Protein AF-I4A0S7-F1 (afdb_monomer_lite)

Radius of gyration: 12.4 Å; chains: 1; bounding box: 29×21×39 Å

Foldseek 3Di:
DDPVLVVQQVVCPDPPQDQQQKKKFFWWDQQNDIDGQAIDSGSVVRVVRLVVVCVVDVSIGGFWIFIGGPPDPDGPDIGGD

pLDDT: mean 96.45, std 2.65, range [79.56, 98.56]

Organism: Ornithobacterium rhinotracheale (strain ATCC 51463 / DSM 15997 / CCUG 23171 / CIP 104009 / LMG 9086) (NCBI:txid867902)

Secondary structure (DSSP, 8-state):
--HHHHHHHHHHTSTT--BTTEEEEEEEEETTEEEEEEEESSHHHHHHHHHHHHHH-TTEEEEEEEEEETT-SS-SEEEE-

Sequence (81 aa):
MTEEIKQEMIYNFSKDFKLGEYIYMGMGLVGEHRVCISVAYKIDYCIKKANQFVEADPNVKFTHINKVKVGETSATQKFEL

Structure (mmCIF, N/CA/C/O backbone):
data_AF-I4A0S7-F1
#
_entry.id   AF-I4A0S7-F1
#
loop_
_atom_site.group_PDB
_atom_site.id
_atom_site.type_symbol
_atom_site.label_atom_id
_atom_site.label_alt_id
_atom_site.label_comp_id
_atom_site.label_asym_id
_atom_site.label_entity_id
_atom_site.label_seq_id
_atom_site.pdbx_PDB_ins_code
_atom_site.Cartn_x
_atom_site.Cartn_y
_atom_site.Cartn_z
_atom_site.occupancy
_atom_site.B_iso_or_equiv
_atom_site.auth_seq_id
_atom_site.auth_comp_id
_atom_site.auth_asym_id
_atom_site.auth_atom_id
_atom_site.pdbx_PDB_model_num
ATOM 1 N N . MET A 1 1 ? 10.746 6.395 0.769 1.00 79.56 1 MET A N 1
ATOM 2 C CA . MET A 1 1 ? 9.762 6.230 1.861 1.00 79.56 1 MET A CA 1
ATOM 3 C C . MET A 1 1 ? 9.556 7.560 2.555 1.00 79.56 1 MET A C 1
ATOM 5 O O . MET A 1 1 ? 10.409 8.007 3.321 1.00 79.56 1 MET A O 1
ATOM 9 N N . THR A 1 2 ? 8.442 8.195 2.213 1.00 92.56 2 THR A N 1
ATOM 10 C CA . THR A 1 2 ? 8.031 9.530 2.656 1.00 92.56 2 THR A CA 1
ATOM 11 C C . THR A 1 2 ? 7.604 9.557 4.125 1.00 92.56 2 THR A 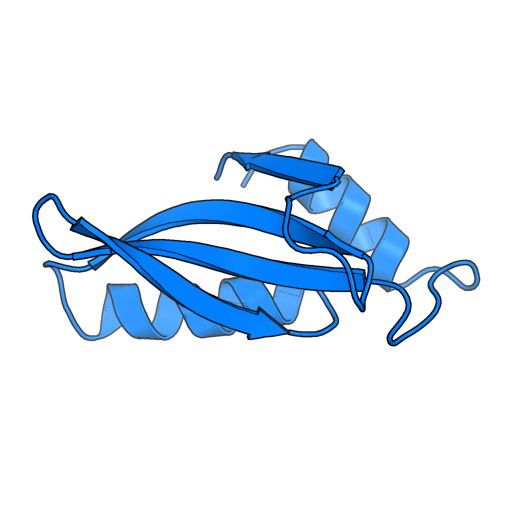C 1
ATOM 13 O O . THR A 1 2 ? 7.374 8.516 4.744 1.00 92.56 2 THR A O 1
ATOM 16 N N . GLU A 1 3 ? 7.514 10.757 4.703 1.00 94.94 3 GLU A N 1
ATOM 17 C CA . GLU A 1 3 ? 7.096 10.932 6.100 1.00 94.94 3 GLU A CA 1
ATOM 18 C C . GLU A 1 3 ? 5.627 10.540 6.316 1.00 94.94 3 GLU A C 1
ATOM 20 O O . GLU A 1 3 ? 5.299 9.928 7.328 1.00 94.94 3 GLU A O 1
ATOM 25 N N . GLU A 1 4 ? 4.767 10.780 5.324 1.00 96.06 4 GLU A N 1
ATOM 26 C CA . GLU A 1 4 ? 3.358 10.368 5.351 1.00 96.06 4 GLU A CA 1
ATOM 27 C C . GLU A 1 4 ? 3.208 8.846 5.463 1.00 96.06 4 GLU A C 1
ATOM 29 O O . GLU A 1 4 ? 2.411 8.358 6.261 1.00 96.06 4 GLU A O 1
ATOM 34 N N . ILE A 1 5 ? 4.024 8.081 4.724 1.00 96.69 5 ILE A N 1
ATOM 35 C CA . ILE A 1 5 ? 4.028 6.615 4.821 1.00 96.69 5 ILE A CA 1
ATOM 36 C C . ILE A 1 5 ? 4.442 6.172 6.225 1.00 96.69 5 ILE A C 1
ATOM 38 O O . ILE A 1 5 ? 3.816 5.277 6.789 1.00 96.69 5 ILE A O 1
ATOM 42 N N . LYS A 1 6 ? 5.469 6.794 6.819 1.00 96.75 6 LYS A N 1
ATOM 43 C CA . LYS A 1 6 ? 5.905 6.442 8.180 1.00 96.75 6 LYS A CA 1
ATOM 44 C C . LYS A 1 6 ? 4.825 6.744 9.216 1.00 96.75 6 LYS A C 1
ATOM 46 O O . LYS A 1 6 ? 4.588 5.918 10.095 1.00 96.75 6 LYS A O 1
ATOM 51 N N . GLN A 1 7 ? 4.164 7.895 9.110 1.00 97.19 7 GLN A N 1
ATOM 52 C CA . GLN A 1 7 ? 3.056 8.260 9.994 1.00 97.19 7 GLN A CA 1
ATOM 53 C C . GLN A 1 7 ? 1.895 7.272 9.864 1.00 97.19 7 GLN A C 1
ATOM 55 O O . GLN A 1 7 ? 1.360 6.823 10.877 1.00 97.19 7 GLN A O 1
ATOM 60 N N . GLU A 1 8 ? 1.561 6.861 8.641 1.00 97.38 8 GLU A N 1
ATOM 61 C CA . GLU A 1 8 ? 0.514 5.869 8.402 1.00 97.38 8 GLU A CA 1
ATOM 62 C C . GLU A 1 8 ? 0.896 4.484 8.946 1.00 97.38 8 GLU A C 1
ATOM 64 O O . GLU A 1 8 ? 0.060 3.793 9.531 1.00 97.38 8 GLU A O 1
ATOM 69 N N . MET A 1 9 ? 2.169 4.091 8.828 1.00 96.88 9 MET A N 1
ATOM 70 C CA . MET A 1 9 ? 2.684 2.879 9.470 1.00 96.88 9 MET A CA 1
ATOM 71 C C . MET A 1 9 ? 2.513 2.959 10.990 1.00 96.88 9 MET A C 1
ATOM 73 O O . MET A 1 9 ? 1.960 2.033 11.575 1.00 96.88 9 MET A O 1
ATOM 77 N N . ILE A 1 10 ? 2.912 4.067 11.628 1.00 97.69 10 ILE A N 1
ATOM 78 C CA . ILE A 1 10 ? 2.725 4.277 13.075 1.00 97.69 10 ILE A CA 1
ATOM 79 C C . ILE A 1 10 ? 1.239 4.173 13.442 1.00 97.69 10 ILE A C 1
ATOM 81 O O . ILE A 1 10 ? 0.887 3.456 14.382 1.00 97.69 10 ILE A O 1
ATOM 85 N N . TYR A 1 11 ? 0.357 4.815 12.670 1.00 97.38 11 TYR A N 1
ATOM 86 C CA . TYR A 1 11 ? -1.087 4.713 12.857 1.00 97.38 11 TYR A CA 1
ATOM 87 C C . TYR A 1 11 ? -1.576 3.258 12.765 1.00 97.38 11 TYR A C 1
ATOM 89 O O . TYR A 1 11 ? -2.300 2.823 13.655 1.00 97.38 11 TYR A O 1
ATOM 97 N N . ASN A 1 12 ? -1.130 2.465 11.780 1.00 97.06 12 ASN A N 1
ATOM 98 C CA . ASN A 1 12 ? -1.494 1.044 11.603 1.00 97.06 12 ASN A CA 1
ATOM 99 C C . ASN A 1 12 ? -1.075 0.106 12.758 1.00 97.06 12 ASN A C 1
ATOM 101 O O . ASN A 1 12 ? -1.553 -1.036 12.830 1.00 97.06 12 ASN A O 1
ATOM 105 N N . PHE A 1 13 ? -0.186 0.555 13.649 1.00 95.62 13 PHE A N 1
ATOM 106 C CA . PHE A 1 13 ? 0.183 -0.147 14.887 1.00 95.62 13 PHE A CA 1
ATOM 107 C C . PHE A 1 13 ? -0.455 0.459 16.145 1.00 95.62 13 PHE A C 1
ATOM 109 O O . PHE A 1 13 ? -0.288 -0.082 17.237 1.00 95.62 13 PHE A O 1
ATOM 116 N N . SER A 1 14 ? -1.198 1.558 16.010 1.00 97.31 14 SER A N 1
ATOM 117 C CA . SER A 1 14 ? -1.914 2.186 17.117 1.00 97.31 14 SER A CA 1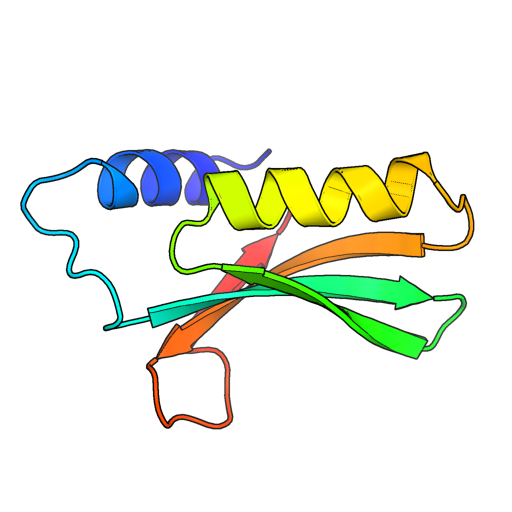
ATOM 118 C C . SER A 1 14 ? -3.188 1.419 17.485 1.00 97.31 14 SER A C 1
ATOM 120 O O . SER A 1 14 ? -3.754 0.671 16.688 1.00 97.31 14 SER A O 1
ATOM 122 N N . LYS A 1 15 ? -3.686 1.660 18.701 1.00 96.31 15 LYS A N 1
ATOM 123 C CA . LYS A 1 15 ? -4.983 1.149 19.175 1.00 96.31 15 LYS A CA 1
ATOM 124 C C . LYS A 1 15 ? -6.186 1.722 18.412 1.00 96.31 15 LYS A C 1
ATOM 126 O O . LYS A 1 15 ? -7.264 1.140 18.461 1.00 96.31 15 LYS A O 1
ATOM 131 N N . ASP A 1 16 ? -6.000 2.858 17.741 1.00 96.38 16 ASP A N 1
ATOM 132 C CA . ASP A 1 16 ? -7.057 3.570 17.017 1.00 96.38 16 ASP A CA 1
ATOM 133 C C . ASP A 1 16 ? -7.219 3.045 15.580 1.00 96.38 16 ASP A C 1
ATOM 135 O O . ASP A 1 16 ? -8.138 3.442 14.860 1.00 96.38 16 ASP A O 1
ATOM 139 N N . PHE A 1 17 ? -6.337 2.137 15.154 1.00 97.19 17 PHE A N 1
ATOM 140 C CA . PHE A 1 17 ? -6.434 1.469 13.867 1.00 97.19 17 PHE A CA 1
ATOM 141 C C . PHE A 1 17 ? -7.505 0.377 13.883 1.00 97.19 17 PHE A C 1
ATOM 143 O O . PHE A 1 17 ? -7.430 -0.593 14.641 1.00 97.19 17 PHE A O 1
ATOM 150 N N . LYS A 1 18 ? -8.479 0.499 12.979 1.00 97.44 18 LYS A N 1
ATOM 151 C CA . LYS A 1 18 ? -9.534 -0.496 12.779 1.00 97.44 18 LYS A CA 1
ATOM 152 C C . LYS A 1 18 ? -9.254 -1.307 11.521 1.00 97.44 18 LYS A C 1
ATOM 154 O O . LYS A 1 18 ? -9.344 -0.813 10.397 1.00 97.44 18 LYS A O 1
ATOM 159 N N . LEU A 1 19 ? -8.929 -2.581 11.719 1.00 96.69 19 LEU A N 1
ATOM 160 C CA . LEU A 1 19 ? -8.720 -3.518 10.622 1.00 96.69 19 LEU A CA 1
ATOM 161 C C . LEU A 1 19 ? -9.991 -3.622 9.763 1.00 96.69 19 LEU A C 1
ATOM 163 O O . LEU A 1 19 ? -11.080 -3.825 10.293 1.00 96.69 19 LEU A O 1
ATOM 167 N N . GLY A 1 20 ? -9.841 -3.505 8.443 1.00 95.56 20 GLY A N 1
ATOM 168 C CA . GLY A 1 20 ? -10.961 -3.599 7.504 1.00 95.56 20 GLY A CA 1
ATOM 169 C C . GLY A 1 20 ? -11.769 -2.311 7.327 1.00 95.56 20 GLY A C 1
ATOM 170 O O . GLY A 1 20 ? -12.692 -2.308 6.522 1.00 95.56 20 GLY A O 1
ATOM 171 N N . GLU A 1 21 ? -11.432 -1.211 8.010 1.00 97.69 21 GLU A N 1
ATOM 172 C CA . GLU A 1 21 ? -12.030 0.098 7.698 1.00 97.69 21 GLU A CA 1
ATOM 173 C C . GLU A 1 21 ? -11.507 0.641 6.355 1.00 97.69 21 GLU A C 1
ATOM 175 O O . GLU A 1 21 ? -12.259 1.193 5.549 1.00 97.69 21 GLU A O 1
ATOM 180 N N . TYR A 1 22 ? -10.219 0.407 6.087 1.00 98.25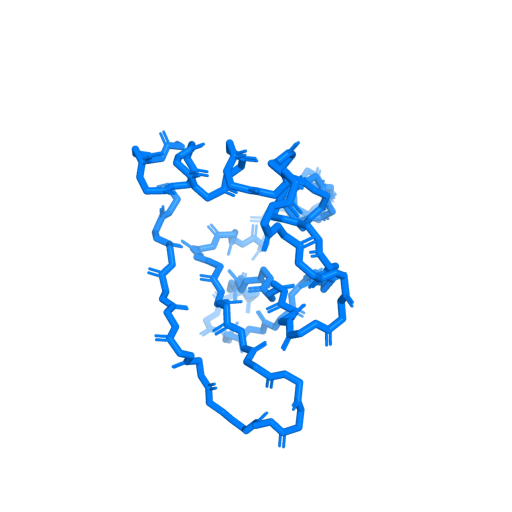 22 TYR A N 1
ATOM 181 C CA . TYR A 1 22 ? -9.545 0.769 4.844 1.00 98.25 22 TYR A CA 1
ATOM 182 C C . TYR A 1 22 ? -8.746 -0.411 4.290 1.00 98.25 22 TYR A C 1
ATOM 184 O O . TYR A 1 22 ? -8.295 -1.291 5.030 1.00 98.25 22 TYR A O 1
ATOM 192 N N . ILE A 1 23 ? -8.525 -0.377 2.980 1.00 98.12 23 ILE A N 1
ATOM 193 C CA . ILE A 1 23 ? -7.498 -1.152 2.291 1.00 98.12 23 ILE A CA 1
ATOM 194 C C . ILE A 1 23 ? -6.443 -0.204 1.725 1.00 98.12 23 ILE A C 1
ATOM 196 O O . ILE A 1 23 ? -6.731 0.929 1.334 1.00 98.12 23 ILE A O 1
ATOM 200 N N . TYR A 1 24 ? -5.216 -0.696 1.665 1.00 98.50 24 TYR A N 1
ATOM 201 C CA . TYR A 1 24 ? -4.101 -0.062 0.986 1.00 98.50 24 TYR A CA 1
ATOM 202 C C . TYR A 1 24 ? -3.884 -0.791 -0.328 1.00 98.50 24 TYR A C 1
ATOM 204 O O . TYR A 1 24 ? -3.764 -2.017 -0.345 1.00 98.50 24 TYR A O 1
ATOM 212 N N . MET A 1 25 ? -3.854 -0.034 -1.417 1.00 98.44 25 MET A N 1
ATOM 213 C CA . MET A 1 25 ? -3.646 -0.535 -2.766 1.00 98.44 25 MET A CA 1
ATOM 214 C C . MET A 1 25 ? -2.327 0.014 -3.296 1.00 98.44 25 MET A C 1
ATOM 216 O O . MET A 1 25 ? -2.212 1.209 -3.568 1.00 98.44 25 MET A O 1
ATOM 220 N N . GLY A 1 26 ? -1.326 -0.849 -3.433 1.00 98.19 26 GLY A N 1
ATOM 221 C CA . GLY A 1 26 ? -0.064 -0.513 -4.070 1.00 98.19 26 GLY A CA 1
ATOM 222 C C . GLY A 1 26 ? -0.274 -0.396 -5.571 1.00 98.19 26 GLY A C 1
ATOM 223 O O . GLY A 1 26 ? -0.692 -1.354 -6.223 1.00 98.19 26 GLY A O 1
ATOM 224 N N . MET A 1 27 ? 0.000 0.782 -6.118 1.00 98.12 27 MET A N 1
ATOM 225 C CA . MET A 1 27 ? -0.201 1.100 -7.526 1.00 98.12 27 MET A CA 1
ATOM 226 C C . MET A 1 27 ? 1.139 1.151 -8.248 1.00 98.12 27 MET A C 1
ATOM 228 O O . MET A 1 27 ? 2.060 1.872 -7.849 1.00 98.12 27 MET A O 1
ATOM 232 N N . GLY A 1 28 ? 1.226 0.435 -9.360 1.00 97.12 28 GLY A N 1
ATOM 233 C CA . GLY A 1 28 ? 2.397 0.414 -10.220 1.00 97.12 28 GLY A CA 1
ATOM 234 C C . GLY A 1 28 ? 2.084 0.790 -11.662 1.00 97.12 28 GLY A C 1
ATOM 235 O O . GLY A 1 28 ? 0.925 0.959 -12.047 1.00 97.12 28 GLY A O 1
ATOM 236 N N . LEU A 1 29 ? 3.143 0.928 -12.447 1.00 97.56 29 LEU A N 1
ATOM 237 C CA . LEU A 1 29 ? 3.100 0.929 -13.902 1.00 97.56 29 LEU A CA 1
ATOM 238 C C . LEU A 1 29 ? 3.696 -0.386 -14.402 1.00 97.56 29 LEU A C 1
ATOM 240 O O . LEU A 1 29 ? 4.751 -0.787 -13.918 1.00 97.56 29 LEU A O 1
ATOM 244 N N . VAL A 1 30 ? 3.025 -1.026 -15.356 1.00 95.00 30 VAL A N 1
ATOM 245 C CA . VAL A 1 30 ? 3.571 -2.119 -16.171 1.00 95.00 30 VAL A CA 1
ATOM 246 C C . VAL A 1 30 ? 3.671 -1.569 -17.588 1.00 95.00 30 VAL A C 1
ATOM 248 O O . VAL A 1 30 ? 2.652 -1.362 -18.252 1.00 95.00 30 VAL A O 1
ATOM 251 N N . GLY A 1 31 ? 4.888 -1.212 -18.003 1.00 90.31 31 GLY A N 1
ATOM 252 C CA . GLY A 1 31 ? 5.076 -0.316 -19.148 1.00 90.31 31 GLY A CA 1
ATOM 253 C C . GLY A 1 31 ? 4.443 1.055 -18.873 1.00 90.31 31 GLY A C 1
ATOM 254 O O . GLY A 1 31 ? 4.811 1.727 -17.911 1.00 90.31 31 GLY A O 1
ATOM 255 N N . GLU A 1 32 ? 3.462 1.460 -19.682 1.00 91.75 32 GLU A N 1
ATOM 256 C CA . GLU A 1 32 ? 2.719 2.723 -19.507 1.00 91.75 32 GLU A CA 1
ATOM 257 C C . GLU A 1 32 ? 1.367 2.548 -18.794 1.00 91.75 32 GLU A C 1
ATOM 259 O O . GLU A 1 32 ? 0.708 3.529 -18.440 1.00 91.75 32 GLU A O 1
ATOM 264 N N . HIS A 1 33 ? 0.932 1.306 -18.561 1.00 96.00 33 HIS A N 1
ATOM 265 C CA . HIS A 1 33 ? -0.387 1.035 -18.003 1.00 96.00 33 HIS A CA 1
ATOM 266 C C . HIS A 1 33 ? -0.358 1.014 -16.474 1.00 96.00 33 HIS A C 1
ATOM 268 O O . HIS A 1 33 ? 0.456 0.325 -15.857 1.00 96.00 33 HIS A O 1
ATOM 274 N N . ARG A 1 34 ? -1.275 1.757 -15.845 1.00 96.19 34 ARG A N 1
ATOM 275 C CA . ARG A 1 34 ? -1.399 1.811 -14.385 1.00 96.19 34 ARG A CA 1
ATOM 276 C C . ARG A 1 34 ? -2.234 0.648 -13.870 1.00 96.19 34 ARG A C 1
ATOM 278 O O . ARG A 1 34 ? -3.395 0.516 -14.236 1.00 96.19 34 ARG A O 1
ATOM 285 N N . VAL A 1 35 ? -1.664 -0.124 -12.950 1.00 96.44 35 VAL A N 1
ATOM 286 C CA . VAL A 1 35 ? -2.312 -1.293 -12.341 1.00 96.44 35 VAL A CA 1
ATOM 287 C C . VAL A 1 35 ? -2.146 -1.307 -10.827 1.00 96.44 35 VAL A C 1
ATOM 289 O O . VAL A 1 35 ? -1.230 -0.693 -10.277 1.00 96.44 35 VAL A O 1
ATOM 292 N N . CYS A 1 36 ? -3.043 -2.012 -10.142 1.00 97.31 36 CYS A N 1
ATOM 293 C CA . CYS A 1 36 ? -2.861 -2.364 -8.739 1.00 97.31 36 CYS A CA 1
ATOM 294 C C . CYS A 1 36 ? -2.016 -3.642 -8.655 1.00 97.31 36 CYS A C 1
ATOM 296 O O . CYS A 1 36 ? -2.380 -4.658 -9.240 1.00 97.31 36 CYS A O 1
ATOM 298 N N . ILE A 1 37 ? -0.889 -3.576 -7.947 1.00 97.25 37 ILE A N 1
ATOM 299 C CA . ILE A 1 37 ? 0.080 -4.677 -7.811 1.00 97.25 37 ILE A CA 1
ATOM 300 C C . ILE A 1 37 ? 0.087 -5.292 -6.408 1.00 97.25 37 ILE A C 1
ATOM 302 O O . ILE A 1 37 ? 0.627 -6.375 -6.202 1.00 97.25 37 ILE A O 1
ATOM 306 N N . SER A 1 38 ? -0.522 -4.635 -5.421 1.00 98.00 38 SER A N 1
ATOM 307 C CA . SER A 1 38 ? -0.710 -5.210 -4.091 1.00 98.00 38 SER A CA 1
ATOM 308 C C . SER A 1 38 ? -1.935 -4.631 -3.395 1.00 98.00 38 SER A C 1
ATOM 310 O O . SER A 1 38 ? -2.279 -3.469 -3.589 1.00 98.00 38 SER A O 1
ATOM 312 N N . VAL A 1 39 ? -2.584 -5.447 -2.563 1.00 98.06 39 VAL A N 1
ATOM 313 C CA . VAL A 1 39 ? -3.680 -5.026 -1.685 1.00 98.06 39 VAL A CA 1
ATOM 314 C C . VAL A 1 39 ? -3.438 -5.602 -0.297 1.00 98.06 39 VAL A C 1
ATOM 316 O O . VAL A 1 39 ? -3.125 -6.786 -0.162 1.00 98.06 39 VAL A O 1
ATOM 319 N N . ALA A 1 40 ? -3.568 -4.779 0.739 1.00 98.19 40 ALA A N 1
ATOM 320 C CA . ALA A 1 40 ? -3.455 -5.220 2.124 1.00 98.19 40 ALA A CA 1
ATOM 321 C C . ALA A 1 40 ? -4.255 -4.324 3.071 1.00 98.19 40 ALA A C 1
ATOM 323 O O . ALA A 1 40 ? -4.563 -3.181 2.752 1.00 98.19 40 ALA A O 1
ATOM 324 N N . TYR A 1 41 ? -4.532 -4.815 4.277 1.00 97.75 41 TYR A N 1
ATOM 325 C CA . TYR A 1 41 ? -5.146 -4.004 5.331 1.00 97.75 41 TYR A CA 1
ATOM 326 C C . TYR A 1 41 ? -4.151 -3.139 6.103 1.00 97.75 41 TYR A C 1
ATOM 328 O O . TYR A 1 41 ? -4.574 -2.257 6.832 1.00 97.75 41 TYR A O 1
ATOM 336 N N . LYS A 1 42 ? -2.844 -3.378 5.965 1.00 97.62 42 LYS A N 1
ATOM 337 C CA . LYS A 1 42 ? -1.801 -2.535 6.554 1.00 97.62 42 LYS A CA 1
ATOM 338 C C . LYS A 1 42 ? -0.819 -2.083 5.482 1.00 97.62 42 LYS A C 1
ATOM 340 O O . LYS A 1 42 ? -0.480 -2.861 4.583 1.00 97.62 42 LYS A O 1
ATOM 345 N N . ILE A 1 43 ? -0.377 -0.832 5.576 1.00 97.88 43 ILE A N 1
ATOM 346 C CA . ILE A 1 43 ? 0.463 -0.188 4.563 1.00 97.88 43 ILE A CA 1
ATOM 347 C C . ILE A 1 43 ? 1.844 -0.848 4.450 1.00 97.88 43 ILE A C 1
ATOM 349 O O . ILE A 1 43 ? 2.365 -0.997 3.347 1.00 97.88 43 ILE A O 1
ATOM 353 N N . ASP A 1 44 ? 2.405 -1.332 5.559 1.00 97.31 44 ASP A N 1
ATOM 354 C CA . ASP A 1 44 ? 3.696 -2.025 5.598 1.00 97.31 44 ASP A CA 1
ATOM 355 C C . ASP A 1 44 ? 3.667 -3.331 4.788 1.00 97.31 44 ASP A C 1
ATOM 357 O O . ASP A 1 44 ? 4.549 -3.594 3.965 1.00 97.31 44 ASP A O 1
ATOM 361 N N . TYR A 1 45 ? 2.606 -4.124 4.951 1.00 97.81 45 TYR A N 1
ATOM 362 C CA . TYR A 1 45 ? 2.416 -5.349 4.185 1.00 97.81 45 TYR A CA 1
ATOM 363 C C . TYR A 1 45 ? 2.110 -5.052 2.711 1.00 97.81 45 TYR A C 1
ATOM 365 O O . TYR A 1 45 ? 2.611 -5.750 1.828 1.00 97.81 45 TYR A O 1
ATOM 373 N N . CYS A 1 46 ? 1.360 -3.979 2.433 1.00 98.12 46 CYS A N 1
ATOM 374 C CA . CYS A 1 46 ? 1.115 -3.497 1.073 1.00 98.12 46 CYS A CA 1
ATOM 375 C C . CYS A 1 46 ? 2.429 -3.174 0.340 1.00 98.12 46 CYS A C 1
ATOM 377 O O . CYS A 1 46 ? 2.628 -3.625 -0.792 1.00 98.12 46 CYS A O 1
ATOM 379 N N . ILE A 1 47 ? 3.337 -2.448 1.006 1.00 97.88 47 ILE A N 1
ATOM 380 C CA . ILE A 1 47 ? 4.676 -2.106 0.499 1.00 97.88 47 ILE A CA 1
ATOM 381 C C . ILE A 1 47 ? 5.499 -3.370 0.279 1.00 97.88 47 ILE A C 1
ATOM 383 O O . ILE A 1 47 ? 6.046 -3.559 -0.805 1.00 97.88 47 ILE A O 1
ATOM 387 N N . LYS A 1 48 ? 5.542 -4.274 1.268 1.00 98.00 48 LYS A N 1
ATOM 388 C CA . LYS A 1 48 ? 6.270 -5.545 1.153 1.00 98.00 48 LYS A CA 1
ATOM 389 C C . LYS A 1 48 ? 5.850 -6.319 -0.098 1.00 98.00 48 LYS A C 1
ATOM 391 O O . LYS A 1 48 ? 6.706 -6.789 -0.839 1.00 98.00 48 LYS A O 1
ATOM 396 N N . LYS A 1 49 ? 4.542 -6.459 -0.337 1.00 98.06 49 LYS A N 1
ATOM 397 C CA . LYS A 1 49 ? 4.020 -7.194 -1.499 1.00 98.06 49 LYS A CA 1
ATOM 398 C C . LYS A 1 49 ? 4.272 -6.464 -2.822 1.00 98.06 49 LYS A C 1
ATOM 400 O O . LYS A 1 49 ? 4.554 -7.136 -3.805 1.00 98.06 49 LYS A O 1
ATOM 405 N N . ALA A 1 50 ? 4.218 -5.130 -2.845 1.00 97.69 50 ALA A N 1
ATOM 406 C CA . ALA A 1 50 ? 4.559 -4.350 -4.037 1.00 97.69 50 ALA A CA 1
ATOM 407 C C . ALA A 1 50 ? 6.047 -4.480 -4.403 1.00 97.69 50 ALA A C 1
ATOM 409 O O . ALA A 1 50 ? 6.368 -4.716 -5.565 1.00 97.69 50 ALA A O 1
ATOM 410 N N . ASN A 1 51 ? 6.947 -4.407 -3.417 1.00 97.38 51 ASN A N 1
ATOM 411 C CA . ASN A 1 51 ? 8.387 -4.556 -3.645 1.00 97.38 51 ASN A CA 1
ATOM 412 C C . ASN A 1 51 ? 8.739 -5.936 -4.213 1.00 97.38 51 ASN A C 1
ATOM 414 O O . ASN A 1 51 ? 9.542 -6.011 -5.132 1.00 97.38 51 ASN A O 1
ATOM 418 N N . GLN A 1 52 ? 8.068 -7.005 -3.768 1.00 97.75 52 GLN A N 1
ATOM 419 C CA . GLN A 1 52 ? 8.256 -8.345 -4.343 1.00 97.75 52 GLN A CA 1
ATOM 420 C C . GLN A 1 52 ? 7.945 -8.411 -5.850 1.00 97.75 52 GLN A C 1
ATOM 422 O O . GLN A 1 52 ? 8.567 -9.199 -6.555 1.00 97.75 52 GLN A O 1
ATOM 427 N N . PHE A 1 53 ? 7.007 -7.601 -6.358 1.00 95.38 53 PHE A N 1
ATOM 428 C CA . PHE A 1 53 ? 6.754 -7.505 -7.801 1.00 95.38 53 PHE A CA 1
ATOM 429 C C . PHE A 1 53 ? 7.863 -6.744 -8.529 1.00 95.38 53 PHE A C 1
ATOM 431 O O . PHE A 1 53 ? 8.318 -7.200 -9.572 1.00 95.38 53 PHE A O 1
ATOM 438 N N . VAL A 1 54 ? 8.312 -5.617 -7.970 1.00 95.75 54 VAL A N 1
ATOM 439 C CA . VAL A 1 54 ? 9.405 -4.811 -8.546 1.00 95.75 54 VAL A CA 1
ATOM 440 C C . VAL A 1 54 ? 10.720 -5.595 -8.582 1.00 95.75 54 VAL A C 1
ATOM 442 O O . VAL A 1 54 ? 11.486 -5.480 -9.531 1.00 95.75 54 VAL A O 1
ATOM 445 N N . 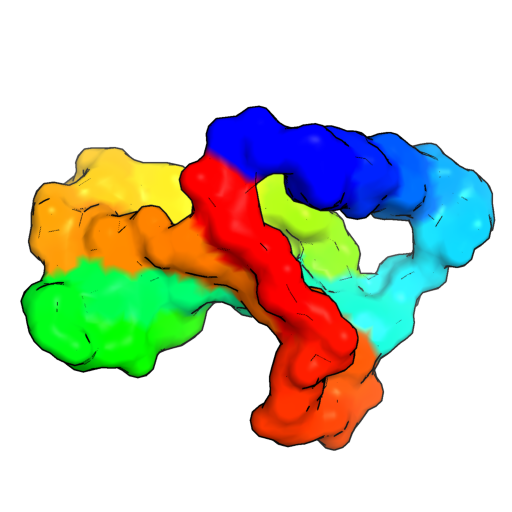GLU A 1 55 ? 10.981 -6.413 -7.562 1.00 97.12 55 GLU A N 1
ATOM 446 C CA . GLU A 1 55 ? 12.149 -7.298 -7.497 1.00 97.12 55 GLU A CA 1
ATOM 447 C C . GLU A 1 55 ? 12.080 -8.436 -8.527 1.00 97.12 55 GLU A C 1
ATOM 449 O O . GLU A 1 55 ? 13.118 -8.890 -9.006 1.00 97.12 55 GLU A O 1
ATOM 454 N N . ALA A 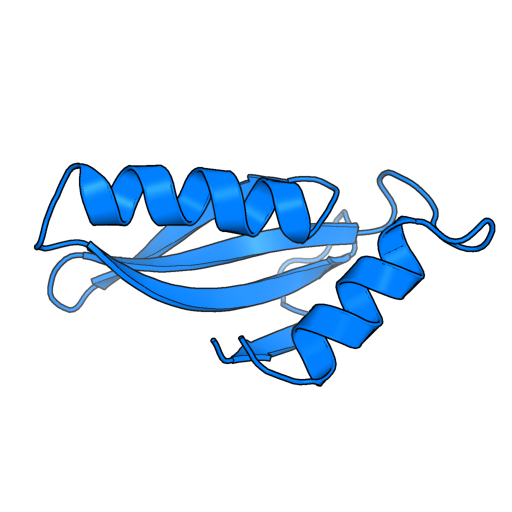1 56 ? 10.874 -8.904 -8.865 1.00 97.00 56 ALA A N 1
ATOM 455 C CA . ALA A 1 56 ? 10.670 -10.015 -9.790 1.00 97.00 56 ALA A CA 1
ATOM 456 C C . ALA A 1 56 ? 10.673 -9.591 -11.269 1.00 97.00 56 ALA A C 1
ATOM 458 O O . ALA A 1 56 ? 11.086 -10.383 -12.116 1.00 97.00 56 ALA A O 1
ATOM 459 N N . ASP A 1 57 ? 10.209 -8.378 -11.587 1.00 94.81 57 ASP A N 1
ATOM 460 C CA . ASP A 1 57 ? 10.106 -7.883 -12.963 1.00 94.81 57 ASP A CA 1
ATOM 461 C C . ASP A 1 57 ? 10.504 -6.395 -13.065 1.00 94.81 57 ASP A C 1
ATOM 463 O O . ASP A 1 57 ? 9.788 -5.527 -12.551 1.00 94.81 57 ASP A O 1
ATOM 467 N N . PRO A 1 58 ? 11.600 -6.060 -13.780 1.00 92.12 58 PRO A N 1
ATOM 468 C CA . PRO A 1 58 ? 12.063 -4.680 -13.936 1.00 92.12 58 PRO A CA 1
ATOM 469 C C . PRO A 1 58 ? 11.099 -3.780 -14.729 1.00 92.12 58 PRO A C 1
ATOM 471 O O . PRO A 1 58 ? 11.256 -2.559 -14.706 1.00 92.12 58 PRO A O 1
ATOM 474 N N . ASN A 1 59 ? 10.103 -4.344 -15.424 1.00 94.44 59 ASN A N 1
ATOM 475 C CA . ASN A 1 59 ? 9.067 -3.571 -16.117 1.00 94.44 59 ASN A CA 1
ATOM 476 C C . ASN A 1 59 ? 7.980 -3.048 -15.170 1.00 94.44 59 ASN A C 1
ATOM 478 O O . ASN A 1 59 ? 7.150 -2.229 -15.581 1.00 94.44 59 ASN A O 1
ATOM 482 N N . VAL A 1 60 ? 7.965 -3.517 -13.918 1.00 95.69 60 VAL A N 1
ATOM 483 C CA . VAL A 1 60 ? 7.034 -3.060 -12.890 1.00 95.69 60 VAL A CA 1
ATOM 484 C C . VAL A 1 60 ? 7.666 -1.906 -12.122 1.00 95.69 60 VAL A C 1
ATOM 486 O O . VAL A 1 60 ? 8.632 -2.075 -11.381 1.00 95.69 60 VAL A O 1
ATOM 489 N N . LYS A 1 61 ? 7.070 -0.718 -12.222 1.00 96.81 61 LYS A N 1
ATOM 490 C CA . LYS A 1 61 ? 7.451 0.437 -11.404 1.00 96.81 61 LYS A CA 1
ATOM 491 C C . LYS A 1 61 ? 6.410 0.677 -10.326 1.00 96.81 61 LYS A C 1
ATOM 493 O O . LYS A 1 61 ? 5.305 1.113 -10.635 1.00 96.81 61 LYS A O 1
ATOM 498 N N . PHE A 1 62 ? 6.757 0.459 -9.062 1.00 97.12 62 PHE A N 1
ATOM 499 C CA . PHE A 1 62 ? 5.905 0.855 -7.941 1.00 97.12 62 PHE A CA 1
ATOM 500 C C . PHE A 1 62 ? 5.892 2.389 -7.821 1.00 97.12 62 PHE A C 1
ATOM 502 O O . PHE A 1 62 ? 6.949 3.017 -7.812 1.00 97.12 62 PHE A O 1
ATOM 509 N N . THR A 1 63 ? 4.704 3.004 -7.814 1.00 97.19 63 THR A N 1
ATOM 510 C CA . THR A 1 63 ? 4.566 4.473 -7.910 1.00 97.19 63 THR A CA 1
ATOM 511 C C . THR A 1 63 ? 4.010 5.123 -6.653 1.00 97.19 63 THR A C 1
ATOM 513 O O . THR A 1 63 ? 4.587 6.087 -6.172 1.00 97.19 63 THR A O 1
ATOM 516 N N . HIS A 1 64 ? 2.892 4.622 -6.135 1.00 97.88 64 HIS A N 1
ATOM 517 C CA . HIS A 1 64 ? 2.208 5.196 -4.980 1.00 97.88 64 HIS A CA 1
ATOM 518 C C . HIS A 1 64 ? 1.298 4.156 -4.334 1.00 97.88 64 HIS A C 1
ATOM 520 O O . HIS A 1 64 ? 1.059 3.085 -4.899 1.00 97.88 64 HIS A O 1
ATOM 526 N N . ILE A 1 65 ? 0.750 4.489 -3.172 1.00 98.56 65 ILE A N 1
ATOM 527 C CA . ILE A 1 65 ? -0.239 3.674 -2.468 1.00 98.56 65 ILE A CA 1
ATOM 528 C C . ILE A 1 65 ? -1.515 4.488 -2.318 1.00 98.56 65 ILE A C 1
ATOM 530 O O . ILE A 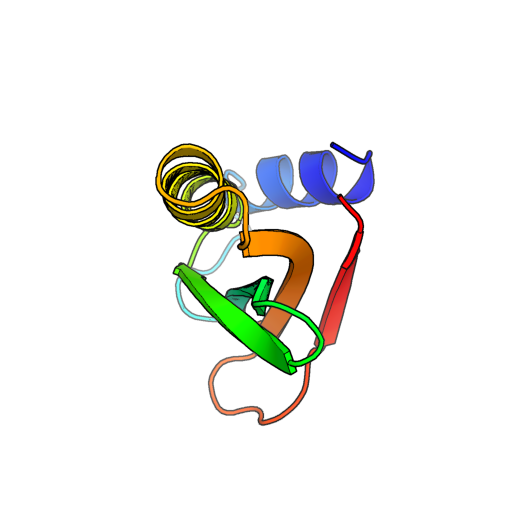1 65 ? -1.471 5.632 -1.880 1.00 98.56 65 ILE A O 1
ATOM 534 N N . ASN A 1 66 ? -2.655 3.891 -2.642 1.00 98.38 66 ASN A N 1
ATOM 535 C CA . ASN A 1 66 ? -3.959 4.474 -2.358 1.00 98.38 66 ASN A CA 1
ATOM 536 C C . ASN A 1 66 ? -4.532 3.867 -1.080 1.00 98.38 66 ASN A C 1
ATOM 538 O O . ASN A 1 66 ? -4.593 2.645 -0.951 1.00 98.38 66 ASN A O 1
ATOM 542 N N . LYS A 1 67 ? -4.992 4.713 -0.160 1.00 98.38 67 LYS A N 1
ATOM 543 C CA . LYS A 1 67 ? -5.892 4.325 0.926 1.00 98.38 67 LYS A CA 1
ATOM 544 C C . LYS A 1 67 ? -7.313 4.428 0.404 1.00 98.38 67 LYS A C 1
ATOM 546 O O . LYS A 1 67 ? -7.722 5.493 -0.053 1.00 98.38 67 LYS A O 1
ATOM 551 N N . VAL A 1 68 ? -8.051 3.333 0.461 1.00 98.44 68 VAL A N 1
ATOM 552 C CA . VAL A 1 68 ? -9.432 3.255 -0.016 1.00 98.44 68 VAL A CA 1
ATOM 553 C C . VAL A 1 68 ? -10.283 2.770 1.140 1.00 98.44 68 VAL A C 1
ATOM 555 O O . VAL A 1 68 ? -9.964 1.759 1.768 1.00 98.44 68 VAL A O 1
ATOM 558 N N . LYS A 1 69 ? -11.349 3.501 1.459 1.00 98.06 69 LYS A N 1
ATOM 559 C CA . LYS A 1 69 ? -12.321 3.036 2.450 1.00 98.06 69 LYS A CA 1
ATOM 560 C C . LYS A 1 69 ? -13.062 1.831 1.877 1.00 98.06 69 LYS A C 1
ATOM 562 O O . LYS A 1 69 ? -13.436 1.837 0.707 1.00 98.06 69 LYS A O 1
ATOM 567 N N . VAL A 1 70 ? -13.257 0.785 2.676 1.00 96.75 70 VAL A N 1
ATOM 568 C CA . VAL A 1 70 ? -13.913 -0.434 2.183 1.00 96.75 70 VAL A CA 1
ATOM 569 C C . VAL A 1 70 ? -15.325 -0.114 1.682 1.00 96.75 70 VAL A C 1
ATOM 571 O O . VAL A 1 70 ? -16.114 0.504 2.392 1.00 96.75 70 VAL A O 1
ATOM 574 N N . GLY A 1 71 ? -15.620 -0.538 0.450 1.00 95.25 71 GLY A N 1
ATOM 575 C CA . GLY A 1 71 ? -16.880 -0.263 -0.250 1.00 95.25 71 GLY A CA 1
ATOM 576 C C . GLY A 1 71 ? -16.840 0.945 -1.192 1.00 95.25 71 GLY A C 1
ATOM 577 O O . GLY A 1 71 ? -17.718 1.060 -2.042 1.00 95.25 71 GLY A O 1
ATOM 578 N N . GLU A 1 72 ? -15.824 1.804 -1.098 1.00 96.94 72 GLU A N 1
ATOM 579 C CA . GLU A 1 72 ? -15.662 2.953 -1.994 1.00 96.94 72 GLU A CA 1
ATOM 580 C C . GLU A 1 72 ? -14.935 2.576 -3.293 1.00 96.94 72 GLU A C 1
ATOM 582 O O . GLU A 1 72 ? -14.157 1.621 -3.352 1.00 96.94 72 GLU A O 1
ATOM 587 N N . THR A 1 73 ? -15.152 3.371 -4.342 1.00 95.12 73 THR A N 1
ATOM 588 C CA . THR A 1 73 ? -14.537 3.180 -5.669 1.00 95.12 73 THR A CA 1
ATOM 589 C C . THR A 1 73 ? -13.399 4.161 -5.959 1.00 95.12 73 THR A C 1
ATOM 591 O O . THR A 1 73 ? -12.878 4.192 -7.073 1.00 95.12 73 THR A O 1
ATOM 594 N N . SER A 1 74 ? -13.023 4.994 -4.988 1.00 94.94 74 SER A N 1
ATOM 595 C CA . SER A 1 74 ? -11.982 6.015 -5.128 1.00 94.94 74 SER A CA 1
ATOM 596 C C . SER A 1 74 ? -11.086 6.082 -3.892 1.00 94.94 74 SER A C 1
ATOM 598 O O . SER A 1 74 ? -11.464 5.692 -2.787 1.00 94.94 74 SER A O 1
ATOM 600 N N . ALA A 1 75 ? -9.855 6.554 -4.093 1.00 95.94 75 ALA A N 1
ATOM 601 C CA . ALA A 1 75 ? -8.895 6.721 -3.013 1.00 95.94 75 ALA A CA 1
ATOM 602 C C . ALA A 1 75 ? -9.275 7.913 -2.131 1.00 95.94 75 ALA A C 1
ATOM 604 O O . ALA A 1 75 ? -9.442 9.028 -2.622 1.00 95.94 75 ALA A O 1
ATOM 605 N N . THR A 1 76 ? -9.344 7.684 -0.824 1.00 96.69 76 THR A N 1
ATOM 606 C CA . THR A 1 76 ? -9.489 8.739 0.183 1.00 96.69 76 THR A CA 1
ATOM 607 C C . THR A 1 76 ? -8.172 9.465 0.431 1.00 96.69 76 THR A C 1
ATOM 609 O O . THR A 1 76 ? -8.177 10.630 0.817 1.00 96.69 76 THR A O 1
ATOM 612 N N . GLN A 1 77 ? -7.042 8.786 0.220 1.00 97.50 77 GLN A N 1
ATOM 613 C CA . GLN A 1 77 ? -5.708 9.360 0.364 1.00 97.50 77 GLN A CA 1
ATOM 614 C C . GLN A 1 77 ? -4.721 8.649 -0.562 1.00 97.50 77 GLN A C 1
ATOM 616 O O . GLN A 1 77 ? -4.850 7.450 -0.818 1.00 97.50 77 GLN A O 1
ATOM 621 N N . LYS A 1 78 ? -3.720 9.390 -1.038 1.00 97.62 78 LYS A N 1
ATOM 622 C CA . LYS A 1 78 ? -2.624 8.886 -1.863 1.00 97.62 78 LYS A CA 1
ATOM 623 C C . LYS A 1 78 ? -1.299 9.131 -1.145 1.00 97.62 78 LYS A C 1
ATOM 625 O O . LYS A 1 78 ? -1.065 10.246 -0.699 1.00 97.62 78 LYS A O 1
ATOM 630 N N . PHE A 1 79 ? -0.449 8.113 -1.079 1.00 97.69 79 PHE A N 1
ATOM 631 C CA . PHE A 1 79 ? 0.903 8.189 -0.529 1.00 97.69 79 PHE A CA 1
ATOM 632 C C . PHE A 1 79 ? 1.931 8.015 -1.647 1.00 97.69 79 PHE A C 1
ATOM 634 O O . PHE A 1 79 ? 1.988 6.950 -2.269 1.00 97.69 79 PHE A O 1
ATOM 641 N N . GLU A 1 80 ? 2.743 9.039 -1.896 1.00 94.81 80 GLU A N 1
ATOM 642 C CA . GLU A 1 80 ? 3.879 8.950 -2.825 1.00 94.81 80 GLU A CA 1
ATOM 643 C C . GLU A 1 80 ? 5.062 8.216 -2.158 1.00 94.81 80 GLU A C 1
ATOM 645 O O . GLU A 1 80 ? 5.257 8.321 -0.940 1.00 94.81 80 GLU A O 1
ATOM 650 N N . LEU A 1 81 ? 5.829 7.447 -2.943 1.00 87.56 81 LEU A N 1
ATOM 651 C CA . LEU A 1 81 ? 6.922 6.577 -2.462 1.00 87.56 81 LEU A CA 1
ATOM 652 C C . LEU A 1 81 ? 8.278 7.278 -2.320 1.00 87.56 81 LEU A C 1
ATOM 654 O O . LEU A 1 81 ? 8.630 8.068 -3.219 1.00 87.56 81 LEU A O 1
#